Protein AF-A0A6B3EJX4-F1 (afdb_monomer)

Radius of gyration: 11.09 Å; Cα contacts (8 Å, |Δi|>4): 83; chains: 1; bounding box: 30×20×28 Å

Secondary structure (DSSP, 8-state):
-TTTTT-S-HHHHHHHHHH--SHHHHHHHHHHHHH-SSHHHHHHHHHHHHT-S---HHHHHHHHHHH-

pLDDT: mean 96.99, std 2.64, range [84.12, 98.75]

Solvent-accessible surface area (backbone atoms only — not comparable to full-atom values): 3644 Å² total; per-residue (Å²): 117,44,25,64,68,61,71,53,53,69,69,59,42,50,56,48,30,73,73,35,80,45,73,67,30,51,31,51,38,37,18,42,48,15,20,32,76,44,71,67,34,43,51,52,43,50,41,52,69,76,74,44,89,81,62,50,73,63,46,44,51,25,27,54,68,19,58,110

Sequence (68 aa):
RLAVLGATDETAIAAELDRDPSATGHEGAARCRAALPTPEAKEAAFRSLFEDDTLSNYLFTATAQGFW

Mean predicted aligned error: 2.08 Å

St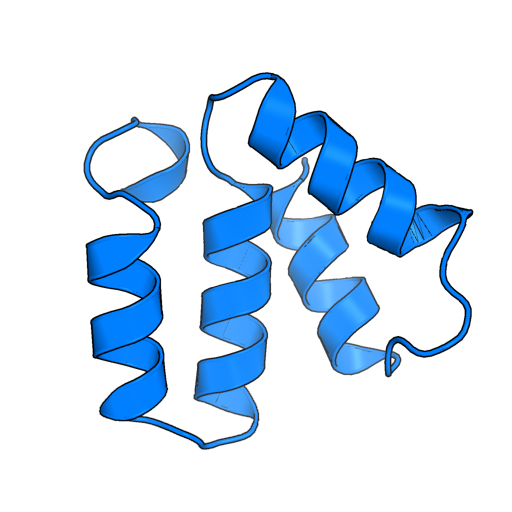ructure (mmCIF, N/CA/C/O backbone):
data_AF-A0A6B3EJX4-F1
#
_entry.id   AF-A0A6B3EJX4-F1
#
loop_
_atom_site.group_PDB
_atom_site.id
_atom_site.type_symbol
_atom_site.label_atom_id
_atom_site.label_alt_id
_atom_site.label_comp_id
_atom_site.label_asym_id
_atom_site.label_entity_id
_atom_site.label_seq_id
_atom_site.pdbx_PDB_ins_code
_atom_site.Cartn_x
_atom_site.Cartn_y
_atom_site.Cartn_z
_atom_site.occupancy
_atom_site.B_iso_or_equiv
_atom_site.auth_seq_id
_atom_site.auth_comp_id
_atom_site.auth_asym_id
_atom_site.auth_atom_id
_atom_site.pdbx_PDB_model_num
ATOM 1 N N . ARG A 1 1 ? -11.012 5.370 0.076 1.00 84.12 1 ARG A N 1
ATOM 2 C CA . ARG A 1 1 ? -10.279 5.279 1.365 1.00 84.12 1 ARG A CA 1
ATOM 3 C C . ARG A 1 1 ? -10.551 3.920 2.028 1.00 84.12 1 ARG A C 1
ATOM 5 O O . ARG A 1 1 ? -11.010 3.900 3.154 1.00 84.12 1 ARG A O 1
ATOM 12 N N . LEU A 1 2 ? -10.319 2.789 1.350 1.00 96.06 2 LEU A N 1
ATOM 13 C CA . LEU A 1 2 ? -10.613 1.475 1.952 1.00 96.06 2 LEU A CA 1
ATOM 14 C C . LEU A 1 2 ? -9.545 1.082 2.982 1.00 96.06 2 LEU A C 1
ATOM 16 O O . LEU A 1 2 ? -9.893 0.836 4.129 1.00 96.06 2 LEU A O 1
ATOM 20 N N . ALA A 1 3 ? -8.260 1.147 2.610 1.00 95.69 3 ALA A N 1
ATOM 21 C CA . ALA A 1 3 ? -7.133 0.834 3.501 1.00 95.69 3 ALA A CA 1
ATOM 22 C C . ALA A 1 3 ? -7.146 1.673 4.781 1.00 95.69 3 ALA A C 1
ATOM 24 O O . ALA A 1 3 ? -7.243 1.114 5.861 1.00 95.69 3 ALA A O 1
ATOM 25 N N . VAL A 1 4 ? -7.199 3.003 4.661 1.00 95.12 4 VAL A N 1
ATOM 26 C CA . VAL A 1 4 ? -7.247 3.920 5.819 1.00 95.12 4 VAL A CA 1
ATOM 27 C C . VAL A 1 4 ? -8.399 3.614 6.784 1.00 95.12 4 VAL A C 1
ATOM 29 O O . VAL A 1 4 ? -8.267 3.820 7.984 1.00 95.12 4 VAL A O 1
ATOM 32 N N . LEU A 1 5 ? -9.540 3.148 6.270 1.00 96.44 5 LEU A N 1
ATOM 33 C CA . LEU A 1 5 ? -10.719 2.828 7.080 1.00 96.44 5 LEU A CA 1
ATOM 34 C C . LEU A 1 5 ? -10.724 1.375 7.587 1.00 96.44 5 LEU A C 1
ATOM 36 O O . LEU A 1 5 ? -11.711 0.960 8.185 1.00 96.44 5 LEU A O 1
ATOM 40 N N . GLY A 1 6 ? -9.671 0.593 7.324 1.00 94.38 6 GLY A N 1
ATOM 41 C CA . GLY A 1 6 ? -9.613 -0.830 7.669 1.00 94.38 6 GLY A CA 1
ATOM 42 C C . GLY A 1 6 ? -10.611 -1.696 6.891 1.00 94.38 6 GLY A C 1
ATOM 43 O O . GLY A 1 6 ? -10.943 -2.791 7.325 1.00 94.38 6 GLY A O 1
ATOM 44 N N . ALA A 1 7 ? -11.113 -1.209 5.753 1.00 96.62 7 ALA A N 1
ATOM 45 C CA . ALA A 1 7 ? -12.106 -1.890 4.917 1.00 96.62 7 ALA A CA 1
ATOM 46 C C . ALA A 1 7 ? -11.474 -2.751 3.800 1.00 96.62 7 ALA A C 1
ATOM 48 O O . ALA A 1 7 ? -12.151 -3.125 2.847 1.00 96.62 7 ALA A O 1
ATOM 49 N N . THR A 1 8 ? -10.166 -3.004 3.881 1.00 97.31 8 THR A N 1
ATOM 50 C CA . THR A 1 8 ? -9.390 -3.921 3.030 1.00 97.31 8 THR A CA 1
ATOM 51 C C . THR A 1 8 ? -8.163 -4.385 3.816 1.00 97.31 8 THR A C 1
ATOM 53 O O . THR A 1 8 ? -7.805 -3.760 4.817 1.00 97.31 8 THR A O 1
ATOM 56 N N . ASP A 1 9 ? -7.501 -5.437 3.348 1.00 97.38 9 ASP A N 1
ATOM 57 C CA . ASP A 1 9 ? -6.330 -6.036 3.986 1.00 97.38 9 ASP A CA 1
ATOM 58 C C . ASP A 1 9 ? -5.209 -6.334 2.975 1.00 97.38 9 ASP A C 1
ATOM 60 O O . ASP A 1 9 ? -5.332 -6.049 1.779 1.00 97.38 9 ASP A O 1
ATOM 64 N N . GLU A 1 10 ? -4.100 -6.894 3.466 1.00 97.50 10 GLU A N 1
ATOM 65 C CA . GLU A 1 10 ? -2.959 -7.287 2.631 1.00 97.50 10 GLU A CA 1
ATOM 66 C C . GLU A 1 10 ? -3.348 -8.323 1.571 1.00 97.50 10 GLU A C 1
ATOM 68 O O . GLU A 1 10 ? -2.859 -8.255 0.448 1.00 97.50 10 GLU A O 1
ATOM 73 N N . THR A 1 11 ? -4.249 -9.260 1.882 1.00 98.25 11 THR A N 1
ATOM 74 C CA . THR A 1 11 ? -4.666 -10.300 0.932 1.00 98.25 11 THR A CA 1
ATOM 75 C C . THR A 1 11 ? -5.387 -9.699 -0.269 1.00 98.25 11 THR A C 1
ATOM 77 O O . THR A 1 11 ? -5.082 -10.052 -1.408 1.00 98.25 11 THR A O 1
ATOM 80 N N . ALA A 1 12 ? -6.299 -8.754 -0.042 1.00 98.31 12 ALA A N 1
ATOM 81 C CA . ALA A 1 12 ? -6.981 -8.041 -1.114 1.00 98.31 12 ALA A CA 1
ATOM 82 C C . ALA A 1 12 ? -6.019 -7.163 -1.933 1.00 98.31 12 ALA A C 1
ATOM 84 O O . ALA A 1 12 ? -6.132 -7.113 -3.157 1.00 98.31 12 ALA A O 1
ATOM 85 N N . ILE A 1 13 ? -5.049 -6.510 -1.280 1.00 98.50 13 ILE A N 1
ATOM 86 C CA . ILE A 1 13 ? -4.027 -5.701 -1.964 1.00 98.50 13 ILE A CA 1
ATOM 87 C C . ILE A 1 13 ? -3.127 -6.580 -2.842 1.00 98.50 13 ILE A C 1
ATOM 89 O O . ILE A 1 13 ? -2.867 -6.230 -3.992 1.00 98.50 13 ILE A O 1
ATOM 93 N N . ALA A 1 14 ? -2.679 -7.727 -2.329 1.00 98.69 14 ALA A N 1
ATOM 94 C CA . ALA A 1 14 ? -1.871 -8.679 -3.081 1.00 98.69 14 ALA A CA 1
ATOM 95 C C . ALA A 1 14 ? -2.641 -9.246 -4.282 1.00 98.69 14 ALA A C 1
ATOM 97 O O . ALA A 1 14 ? -2.117 -9.254 -5.389 1.00 98.69 14 ALA A O 1
ATOM 98 N N . ALA A 1 15 ? -3.912 -9.618 -4.098 1.00 98.62 15 ALA A N 1
ATOM 99 C CA . ALA A 1 15 ? -4.751 -10.111 -5.187 1.00 98.62 15 ALA A CA 1
ATOM 100 C C . ALA A 1 15 ? -4.987 -9.061 -6.291 1.00 98.62 15 ALA A C 1
ATOM 102 O O . ALA A 1 15 ? -5.132 -9.421 -7.459 1.00 98.62 15 ALA A O 1
ATOM 103 N N . GLU A 1 16 ? -5.048 -7.771 -5.941 1.00 98.50 16 GLU A N 1
ATOM 104 C CA . GLU A 1 16 ? -5.107 -6.693 -6.934 1.00 98.50 16 GLU A CA 1
ATOM 105 C C . GLU A 1 16 ? -3.780 -6.529 -7.672 1.00 98.50 16 G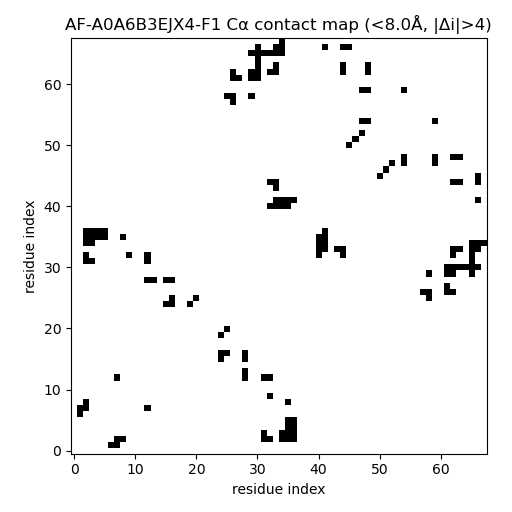LU A C 1
ATOM 107 O O . GLU A 1 16 ? -3.776 -6.420 -8.893 1.00 98.50 16 GLU A O 1
ATOM 112 N N . LEU A 1 17 ? -2.657 -6.571 -6.955 1.00 98.75 17 LEU A N 1
ATOM 113 C CA . LEU A 1 17 ? -1.333 -6.485 -7.566 1.00 98.75 17 LEU A CA 1
ATOM 114 C C . LEU A 1 17 ? -1.050 -7.663 -8.510 1.00 98.75 17 LEU A C 1
ATOM 116 O O . LEU A 1 17 ? -0.468 -7.475 -9.572 1.00 98.75 17 LEU A O 1
ATOM 120 N N . ASP A 1 18 ? -1.495 -8.868 -8.159 1.00 98.69 18 ASP A N 1
ATOM 121 C CA . ASP A 1 18 ? -1.382 -10.038 -9.034 1.00 98.69 18 ASP A CA 1
ATOM 122 C C . ASP A 1 18 ? -2.225 -9.875 -10.309 1.00 98.69 18 ASP A C 1
ATOM 124 O O . ASP A 1 18 ? -1.847 -10.353 -11.382 1.00 98.69 18 ASP A O 1
ATOM 128 N N . ARG A 1 19 ? -3.372 -9.189 -10.209 1.00 98.62 19 ARG A N 1
ATOM 129 C CA . ARG A 1 19 ? -4.233 -8.880 -11.358 1.00 98.62 19 ARG A CA 1
ATOM 130 C C . ARG A 1 19 ? -3.636 -7.787 -12.245 1.00 98.62 19 ARG A C 1
ATOM 132 O O . ARG A 1 19 ? -3.773 -7.873 -13.465 1.00 98.62 19 ARG A O 1
ATOM 139 N N . ASP A 1 20 ? -2.998 -6.786 -11.648 1.00 98.56 20 ASP A N 1
ATOM 140 C CA . ASP A 1 20 ? -2.315 -5.688 -12.333 1.00 98.56 20 ASP A CA 1
ATOM 141 C C . ASP A 1 20 ? -0.855 -5.550 -11.855 1.00 98.56 20 ASP A C 1
ATOM 143 O O . ASP A 1 20 ? -0.559 -4.737 -10.975 1.00 98.56 20 ASP A O 1
ATOM 147 N N . PRO A 1 21 ? 0.089 -6.291 -12.467 1.00 98.38 21 PRO A N 1
ATOM 148 C CA . PRO A 1 21 ? 1.512 -6.206 -12.141 1.00 98.38 21 PRO A CA 1
ATOM 149 C C . PRO A 1 21 ? 2.212 -5.018 -12.831 1.00 98.38 21 PRO A C 1
ATOM 151 O O . PRO A 1 21 ? 3.432 -5.017 -13.003 1.00 98.38 21 PRO A O 1
ATOM 154 N N . SER A 1 22 ? 1.466 -4.015 -13.306 1.00 98.56 22 SER A N 1
ATOM 155 C CA . SER A 1 22 ? 2.054 -2.814 -13.902 1.00 98.56 22 SER A CA 1
ATOM 156 C C . SER A 1 22 ? 2.727 -1.927 -12.850 1.00 98.56 22 SER A C 1
ATOM 158 O O . SER A 1 22 ? 2.497 -2.047 -11.646 1.00 98.56 22 SER A O 1
ATOM 160 N N . ALA A 1 23 ? 3.534 -0.962 -13.303 1.00 97.94 23 ALA A N 1
ATOM 161 C CA . ALA A 1 23 ? 4.121 0.045 -12.416 1.00 97.94 23 ALA A CA 1
ATOM 162 C C . ALA A 1 23 ? 3.050 0.794 -11.598 1.00 97.94 23 ALA A C 1
ATOM 164 O O . ALA A 1 23 ? 3.227 1.018 -10.403 1.00 97.94 23 ALA A O 1
ATOM 165 N N . THR A 1 24 ? 1.908 1.112 -12.217 1.00 98.00 24 THR A N 1
ATOM 166 C CA . THR A 1 24 ? 0.777 1.749 -11.533 1.00 98.00 24 THR A CA 1
ATOM 167 C C . THR A 1 24 ? 0.159 0.828 -10.481 1.00 98.00 24 THR A C 1
ATOM 169 O O . THR A 1 24 ? -0.146 1.296 -9.383 1.00 98.00 24 THR A O 1
ATOM 172 N N . GLY A 1 25 ? 0.039 -0.472 -10.767 1.00 98.50 25 GLY A N 1
ATOM 173 C CA . GLY A 1 25 ? -0.390 -1.476 -9.792 1.00 98.50 25 GLY A CA 1
ATOM 174 C C . GLY A 1 25 ? 0.549 -1.560 -8.585 1.00 98.50 25 GLY A C 1
ATOM 175 O O . GLY A 1 25 ? 0.099 -1.502 -7.439 1.00 98.50 25 GLY A O 1
ATOM 176 N N . HIS A 1 26 ? 1.865 -1.575 -8.818 1.00 98.56 26 HIS A N 1
ATOM 177 C CA . HIS A 1 26 ? 2.872 -1.549 -7.752 1.00 98.56 26 HIS A CA 1
ATOM 178 C C . HIS A 1 26 ? 2.800 -0.279 -6.886 1.00 98.56 26 HIS A C 1
ATOM 180 O O . HIS A 1 26 ? 2.833 -0.375 -5.656 1.00 98.56 26 HIS A O 1
ATOM 186 N N . GLU A 1 27 ? 2.661 0.905 -7.490 1.00 98.62 27 GLU A N 1
ATOM 187 C CA . GLU A 1 27 ? 2.481 2.164 -6.752 1.00 98.62 27 GLU A CA 1
ATOM 188 C C . GLU A 1 27 ? 1.176 2.177 -5.941 1.00 98.62 27 GLU A C 1
ATOM 190 O O . GLU A 1 27 ? 1.153 2.618 -4.787 1.00 98.62 27 GLU A O 1
ATOM 195 N N . GLY A 1 28 ? 0.081 1.678 -6.521 1.00 98.31 28 GLY A N 1
ATOM 196 C CA . GLY A 1 28 ? -1.203 1.538 -5.839 1.00 98.31 28 GLY A CA 1
ATOM 197 C C . GLY A 1 28 ? -1.100 0.624 -4.620 1.00 98.31 28 GLY A C 1
ATOM 198 O O . GLY A 1 28 ? -1.515 1.009 -3.524 1.00 98.31 28 GLY A O 1
ATOM 199 N N . ALA A 1 29 ? -0.472 -0.542 -4.783 1.00 98.62 29 ALA A N 1
ATOM 200 C CA . ALA A 1 29 ? -0.242 -1.490 -3.702 1.00 98.62 29 ALA A CA 1
ATOM 201 C C . ALA A 1 29 ? 0.631 -0.888 -2.591 1.00 98.62 29 ALA A C 1
ATOM 203 O O . ALA A 1 29 ? 0.262 -0.971 -1.421 1.00 98.62 29 ALA A O 1
ATOM 204 N N . ALA A 1 30 ? 1.736 -0.217 -2.936 1.00 98.44 30 ALA A N 1
ATOM 205 C CA . ALA A 1 30 ? 2.598 0.461 -1.964 1.00 98.44 30 ALA A CA 1
ATOM 206 C C . ALA A 1 30 ? 1.822 1.498 -1.134 1.00 98.44 30 ALA A C 1
ATOM 208 O O . ALA A 1 30 ? 1.888 1.501 0.098 1.00 98.44 30 ALA A O 1
ATOM 209 N N . ARG A 1 31 ? 1.006 2.325 -1.798 1.00 98.50 31 ARG A N 1
ATOM 210 C CA . ARG A 1 31 ? 0.163 3.324 -1.131 1.00 98.50 31 ARG A CA 1
ATOM 211 C C . ARG A 1 31 ? -0.876 2.681 -0.216 1.00 98.50 31 ARG A C 1
ATOM 213 O O . ARG A 1 31 ? -1.068 3.137 0.907 1.00 98.50 31 ARG A O 1
ATOM 220 N N . CYS A 1 32 ? -1.549 1.629 -0.676 1.00 98.56 32 CYS A N 1
ATOM 221 C CA . CYS A 1 32 ? -2.544 0.913 0.117 1.00 98.56 32 CYS A CA 1
ATOM 222 C C . CYS A 1 32 ? -1.928 0.241 1.347 1.00 98.56 32 CYS A C 1
ATOM 224 O O . CYS A 1 32 ? -2.492 0.381 2.430 1.00 98.56 32 CYS A O 1
ATOM 226 N N . ARG A 1 33 ? -0.769 -0.414 1.206 1.00 98.56 33 ARG A N 1
ATOM 227 C CA . ARG A 1 33 ? -0.039 -1.037 2.322 1.00 98.56 33 ARG A CA 1
ATOM 228 C C . ARG A 1 33 ? 0.346 -0.017 3.381 1.00 98.56 33 ARG A C 1
ATOM 230 O O . 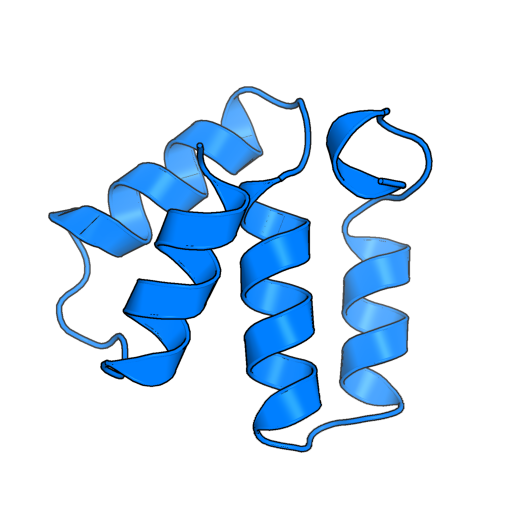ARG A 1 33 ? 0.021 -0.203 4.548 1.00 98.56 33 ARG A O 1
ATOM 237 N N . ALA A 1 34 ? 0.941 1.104 2.971 1.00 98.38 34 ALA A N 1
ATOM 238 C CA . ALA A 1 34 ? 1.313 2.179 3.890 1.00 98.38 34 ALA A CA 1
ATOM 239 C C . ALA A 1 34 ? 0.099 2.844 4.573 1.00 98.38 34 ALA A C 1
ATOM 241 O O . ALA A 1 34 ? 0.220 3.400 5.668 1.00 98.38 34 ALA A O 1
ATOM 242 N N . ALA A 1 35 ? -1.077 2.763 3.946 1.00 98.44 35 ALA A N 1
ATOM 243 C CA . ALA A 1 35 ? -2.330 3.310 4.452 1.00 98.44 35 ALA A CA 1
ATOM 244 C C . ALA A 1 35 ? -3.108 2.370 5.387 1.00 98.44 35 ALA A C 1
ATOM 246 O O . ALA A 1 35 ? -4.092 2.822 5.977 1.00 98.44 35 ALA A O 1
ATOM 247 N N . LEU A 1 36 ? -2.715 1.098 5.532 1.00 98.31 36 LEU A N 1
ATOM 248 C CA . LEU A 1 36 ? -3.366 0.185 6.475 1.00 98.31 36 LEU A CA 1
ATOM 249 C C . LEU A 1 36 ? -3.247 0.727 7.918 1.00 98.31 36 LEU A C 1
ATOM 251 O O . LEU A 1 36 ? -2.208 1.283 8.285 1.00 98.31 36 LEU A O 1
ATOM 255 N N . PRO A 1 37 ? -4.291 0.590 8.759 1.00 96.94 37 PRO A N 1
ATOM 256 C CA . PRO A 1 37 ? -4.360 1.235 10.067 1.00 96.94 37 PRO A CA 1
ATOM 257 C C . PRO A 1 37 ? -3.760 0.355 11.174 1.00 96.94 37 PRO A C 1
ATOM 259 O O . PRO A 1 37 ? -4.161 0.465 12.331 1.00 96.94 37 PRO A O 1
ATOM 262 N N . THR A 1 38 ? -2.845 -0.554 10.827 1.00 96.50 38 THR A N 1
ATOM 263 C CA . THR A 1 38 ? -2.180 -1.434 11.792 1.00 96.50 38 THR A CA 1
ATOM 264 C C . THR A 1 38 ? -0.801 -0.877 12.158 1.00 96.50 38 THR A C 1
ATOM 266 O O . THR A 1 38 ? -0.122 -0.317 11.289 1.00 96.50 38 THR A O 1
ATOM 269 N N . PRO A 1 39 ? -0.358 -1.012 13.422 1.00 97.38 39 PRO A N 1
ATOM 270 C CA . PRO A 1 39 ? 0.989 -0.614 13.827 1.00 97.38 39 PRO A CA 1
ATOM 271 C C . PRO A 1 39 ? 2.079 -1.251 12.961 1.00 97.38 39 PRO A C 1
ATOM 273 O O . PRO A 1 39 ? 3.016 -0.569 12.558 1.00 97.38 39 PRO A O 1
ATOM 276 N N . GLU A 1 40 ? 1.910 -2.521 12.597 1.00 97.56 40 GLU A N 1
ATOM 277 C CA . GLU A 1 40 ? 2.871 -3.289 11.804 1.00 97.56 40 GLU A CA 1
ATOM 278 C C . GLU A 1 40 ? 3.005 -2.725 10.384 1.00 97.56 40 GLU A C 1
ATOM 280 O O . GLU A 1 40 ? 4.109 -2.639 9.849 1.00 97.56 40 GLU A O 1
ATOM 285 N N . ALA A 1 41 ? 1.899 -2.285 9.773 1.00 97.44 41 ALA A N 1
ATOM 286 C CA . ALA A 1 41 ? 1.938 -1.656 8.455 1.00 97.44 41 ALA A CA 1
ATOM 287 C C . ALA A 1 41 ? 2.620 -0.283 8.499 1.00 97.44 41 ALA A C 1
ATOM 289 O O . ALA A 1 41 ? 3.350 0.079 7.574 1.00 97.44 41 ALA A O 1
ATOM 290 N N . LYS A 1 42 ? 2.418 0.475 9.585 1.00 97.19 42 LYS A N 1
ATOM 291 C CA . LYS A 1 42 ? 3.098 1.758 9.791 1.00 97.19 42 LYS A CA 1
ATOM 292 C C . LYS A 1 42 ? 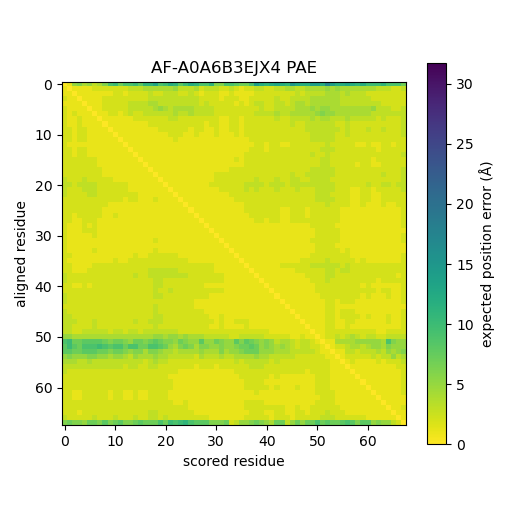4.590 1.568 10.034 1.00 97.19 42 LYS A C 1
ATOM 294 O O . LYS A 1 42 ? 5.384 2.285 9.432 1.00 97.19 42 LYS A O 1
ATOM 299 N N . GLU A 1 43 ? 4.978 0.585 10.837 1.00 98.19 43 GLU A N 1
ATOM 300 C CA . GLU A 1 43 ? 6.383 0.234 11.029 1.00 98.19 43 GLU A CA 1
ATOM 301 C C . GLU A 1 43 ? 7.032 -0.184 9.705 1.00 98.19 43 GLU A C 1
ATOM 303 O O . GLU A 1 43 ? 8.062 0.373 9.332 1.00 98.19 43 GLU A O 1
ATOM 308 N N . ALA A 1 44 ? 6.404 -1.086 8.946 1.00 97.75 44 ALA A N 1
ATOM 309 C CA . ALA A 1 44 ? 6.926 -1.531 7.656 1.00 97.75 44 ALA A CA 1
ATOM 310 C C . ALA A 1 44 ? 7.116 -0.363 6.675 1.00 97.75 44 ALA A C 1
ATOM 312 O O . ALA A 1 44 ? 8.190 -0.214 6.098 1.00 97.75 44 ALA A O 1
ATOM 313 N N . ALA A 1 45 ? 6.112 0.508 6.533 1.00 97.94 45 ALA A N 1
ATOM 314 C CA . ALA A 1 45 ? 6.208 1.681 5.668 1.00 97.94 45 ALA A CA 1
ATOM 315 C C . ALA A 1 45 ? 7.294 2.666 6.131 1.00 97.94 45 ALA A C 1
ATOM 317 O O . ALA A 1 45 ? 8.022 3.203 5.298 1.00 97.94 45 ALA A O 1
ATOM 318 N N . PHE A 1 46 ? 7.441 2.883 7.441 1.00 98.06 46 PHE A N 1
ATOM 319 C CA . PHE A 1 46 ? 8.500 3.730 7.987 1.00 98.06 46 PHE A CA 1
ATOM 320 C C . PHE A 1 46 ? 9.888 3.163 7.669 1.00 98.06 46 PHE A C 1
ATOM 322 O O . PHE A 1 46 ? 10.743 3.880 7.151 1.00 98.06 46 PHE A O 1
ATOM 329 N N . ARG A 1 47 ? 10.096 1.863 7.902 1.00 97.75 47 ARG A N 1
ATOM 330 C CA . ARG A 1 47 ? 11.360 1.190 7.585 1.00 97.75 47 ARG A CA 1
ATOM 331 C C . ARG A 1 47 ? 11.673 1.262 6.095 1.00 97.75 47 ARG A C 1
ATOM 333 O O . ARG A 1 47 ? 12.785 1.622 5.735 1.00 97.75 47 ARG A O 1
ATOM 340 N N . SER A 1 48 ? 10.692 1.036 5.224 1.00 96.81 48 SER A N 1
ATOM 341 C CA . SER A 1 48 ? 10.895 1.180 3.779 1.00 96.81 48 SER A CA 1
ATOM 342 C C . SER A 1 48 ? 11.280 2.605 3.356 1.00 96.81 48 SE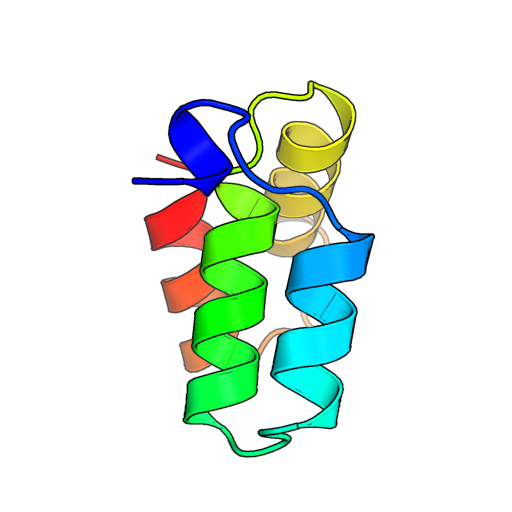R A C 1
ATOM 344 O O . SER A 1 48 ? 12.008 2.766 2.387 1.00 96.81 48 SER A O 1
ATOM 346 N N . LEU A 1 49 ? 10.819 3.648 4.056 1.00 97.31 49 LEU A N 1
ATOM 347 C CA . LEU A 1 49 ? 11.161 5.039 3.725 1.00 97.31 49 LEU A CA 1
ATOM 348 C C . LEU A 1 49 ? 12.536 5.478 4.247 1.00 97.31 49 LEU A C 1
ATOM 350 O O . LEU A 1 49 ? 13.142 6.372 3.663 1.00 97.31 49 LEU A O 1
ATOM 354 N N . PHE A 1 50 ? 13.010 4.917 5.358 1.00 96.62 50 PHE A N 1
ATOM 355 C CA . PHE A 1 50 ? 14.178 5.463 6.064 1.00 96.62 50 PHE A CA 1
ATOM 356 C C . PHE A 1 50 ? 15.321 4.470 6.281 1.00 96.62 50 PHE A C 1
ATOM 358 O O . PHE A 1 50 ? 16.437 4.896 6.571 1.00 96.62 50 PHE A O 1
ATOM 365 N N . GLU A 1 51 ? 15.064 3.172 6.144 1.00 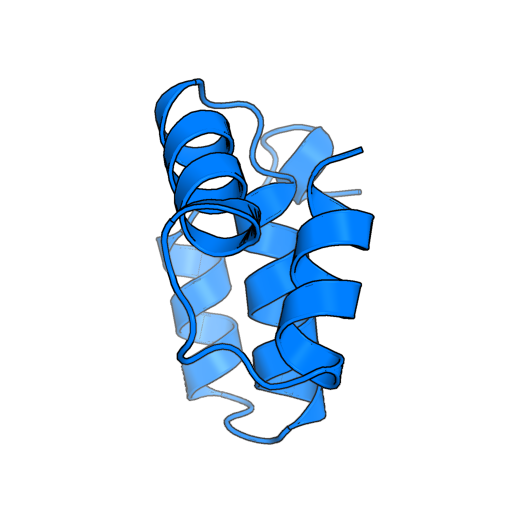96.06 51 GLU A N 1
ATOM 366 C CA . GLU A 1 51 ? 16.035 2.099 6.391 1.00 96.06 51 GLU A CA 1
ATOM 367 C C . GLU A 1 51 ? 16.334 1.255 5.143 1.00 96.06 51 GLU A C 1
ATOM 369 O O . GLU A 1 51 ? 17.258 0.444 5.177 1.00 96.06 51 GLU A O 1
ATOM 374 N N . ASP A 1 52 ? 15.581 1.438 4.055 1.00 89.62 52 ASP A N 1
ATOM 375 C CA . ASP A 1 52 ? 15.733 0.711 2.793 1.00 89.62 52 ASP A CA 1
ATOM 376 C C . ASP A 1 52 ? 16.117 1.674 1.657 1.00 89.62 52 ASP A C 1
ATOM 378 O O . ASP A 1 52 ? 15.397 2.628 1.358 1.00 89.62 52 ASP A O 1
ATOM 382 N N . ASP A 1 53 ? 17.262 1.430 1.018 1.00 89.25 53 ASP A N 1
ATOM 383 C CA . ASP A 1 53 ? 17.795 2.227 -0.092 1.00 89.25 53 ASP A CA 1
ATOM 384 C C . ASP A 1 53 ? 17.438 1.659 -1.477 1.00 89.25 53 ASP A C 1
ATOM 386 O O . ASP A 1 53 ? 17.862 2.192 -2.506 1.00 89.25 53 AS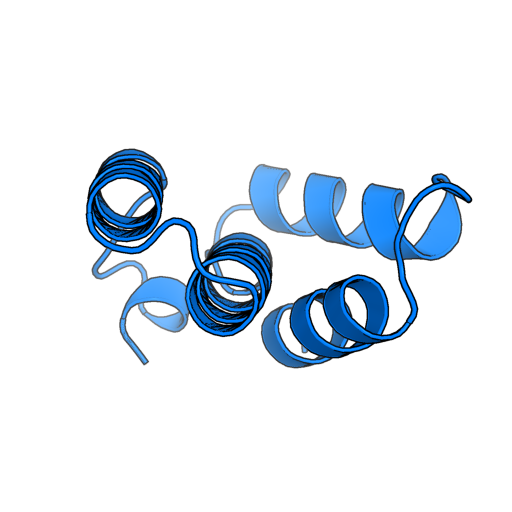P A O 1
ATOM 390 N N . THR A 1 54 ? 16.627 0.599 -1.525 1.00 92.75 54 THR A N 1
ATOM 391 C CA . THR A 1 54 ? 16.275 -0.107 -2.765 1.00 92.75 54 THR A CA 1
ATOM 392 C C . THR A 1 54 ? 14.994 0.405 -3.423 1.00 92.75 54 THR A C 1
ATOM 394 O O . THR A 1 54 ? 14.706 0.059 -4.575 1.00 92.75 54 THR A O 1
ATOM 397 N N . LEU A 1 55 ? 14.221 1.257 -2.738 1.00 94.38 55 LEU A N 1
ATOM 398 C CA . LEU A 1 55 ? 13.007 1.836 -3.303 1.00 94.38 55 LEU A CA 1
ATOM 399 C C . LEU A 1 55 ? 13.317 2.761 -4.483 1.00 94.38 55 LEU A C 1
ATOM 401 O O . LEU A 1 55 ? 14.114 3.694 -4.401 1.00 94.38 55 LEU A O 1
ATOM 405 N N . SER A 1 56 ? 12.577 2.579 -5.576 1.00 96.19 56 SER A N 1
ATOM 406 C CA . SER A 1 56 ? 12.535 3.585 -6.635 1.00 96.19 56 SER A CA 1
ATOM 407 C C . SER A 1 56 ? 11.848 4.862 -6.137 1.00 96.19 56 SER A C 1
ATOM 409 O O . SE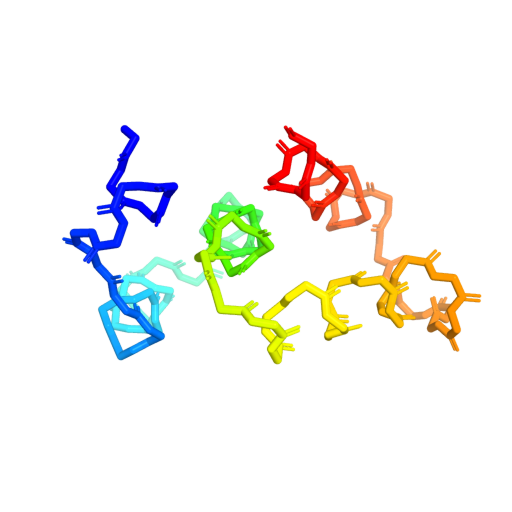R A 1 56 ? 10.976 4.817 -5.268 1.00 96.19 56 SER A O 1
ATOM 411 N N . ASN A 1 57 ? 12.155 6.008 -6.753 1.00 96.62 57 ASN A N 1
ATOM 412 C CA . ASN A 1 57 ? 11.515 7.288 -6.411 1.00 96.62 57 ASN A CA 1
ATOM 413 C C . ASN A 1 57 ? 9.976 7.237 -6.494 1.00 96.62 57 ASN A C 1
ATOM 415 O O . ASN A 1 57 ? 9.290 7.893 -5.707 1.00 96.62 57 ASN A O 1
ATOM 419 N N . TYR A 1 58 ? 9.431 6.446 -7.424 1.00 97.62 58 TYR A N 1
ATOM 420 C CA . TYR A 1 58 ? 7.989 6.244 -7.570 1.00 97.62 58 TYR A CA 1
ATOM 421 C C . TYR A 1 58 ? 7.404 5.485 -6.375 1.00 97.62 58 TYR A C 1
ATOM 423 O O . TYR A 1 58 ? 6.432 5.940 -5.772 1.00 97.62 58 TYR A O 1
ATOM 431 N N . LEU A 1 59 ? 8.035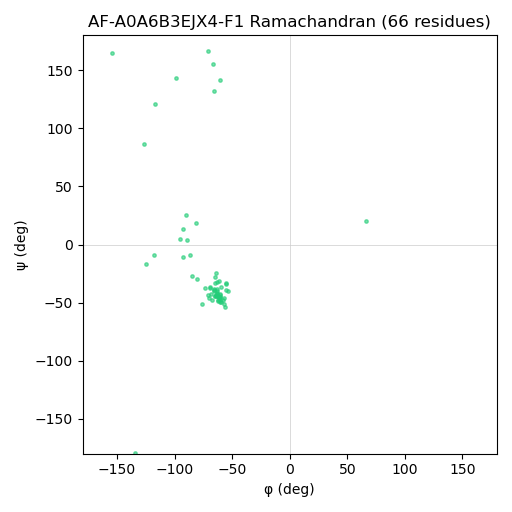 4.378 -5.971 1.00 98.12 59 LEU A N 1
ATOM 432 C CA . LEU A 1 59 ? 7.582 3.582 -4.829 1.00 98.12 59 LEU A CA 1
ATOM 433 C C . LEU A 1 59 ? 7.780 4.310 -3.499 1.00 98.12 59 LEU A C 1
ATOM 435 O O . LEU A 1 59 ? 6.899 4.244 -2.643 1.00 98.12 59 LEU A O 1
ATOM 439 N N . PHE A 1 60 ? 8.871 5.062 -3.346 1.00 97.81 60 PHE A N 1
ATOM 440 C CA . PHE A 1 60 ? 9.079 5.950 -2.203 1.00 97.81 60 PHE A CA 1
ATOM 441 C C . PHE A 1 60 ? 7.936 6.966 -2.095 1.00 97.81 60 PHE A C 1
ATOM 443 O O . PHE A 1 60 ? 7.284 7.076 -1.058 1.00 97.81 60 PHE A O 1
ATOM 450 N N . THR A 1 61 ? 7.636 7.663 -3.196 1.00 97.88 61 THR A N 1
ATOM 451 C CA . THR A 1 61 ? 6.563 8.665 -3.243 1.00 97.88 61 THR A CA 1
ATOM 452 C C . THR A 1 61 ? 5.203 8.046 -2.927 1.00 97.88 61 THR A C 1
ATOM 454 O O . THR A 1 61 ? 4.449 8.596 -2.125 1.00 97.88 61 THR A O 1
ATOM 457 N N . ALA A 1 62 ? 4.888 6.890 -3.513 1.00 98.38 62 ALA A N 1
ATOM 458 C CA . ALA A 1 62 ? 3.632 6.190 -3.273 1.00 98.38 62 ALA A CA 1
ATOM 459 C C . ALA A 1 62 ? 3.487 5.730 -1.811 1.00 98.38 62 ALA A C 1
ATOM 461 O O . ALA A 1 62 ? 2.426 5.912 -1.212 1.00 98.38 62 ALA A O 1
ATOM 462 N N . THR A 1 63 ? 4.562 5.195 -1.227 1.00 98.44 63 THR A N 1
ATOM 463 C CA . THR A 1 63 ? 4.620 4.780 0.183 1.00 98.44 63 THR A CA 1
ATOM 464 C C . THR A 1 63 ? 4.418 5.980 1.106 1.00 98.44 63 THR A C 1
ATOM 466 O O . THR A 1 63 ? 3.552 5.942 1.977 1.00 98.44 63 THR A O 1
ATOM 469 N N . ALA A 1 64 ? 5.130 7.088 0.869 1.00 97.94 64 ALA A N 1
ATOM 470 C CA . ALA A 1 64 ? 4.984 8.316 1.648 1.00 97.94 64 ALA A CA 1
ATOM 471 C C . ALA A 1 64 ? 3.557 8.887 1.568 1.00 97.94 64 ALA A C 1
ATOM 473 O O . ALA A 1 64 ? 2.992 9.272 2.587 1.00 97.94 64 ALA A O 1
ATOM 474 N N . GLN A 1 65 ? 2.940 8.889 0.382 1.00 97.88 65 GLN A N 1
ATOM 475 C CA . GLN A 1 65 ? 1.549 9.327 0.199 1.00 97.88 65 GLN A CA 1
ATOM 476 C C . GLN A 1 65 ? 0.522 8.440 0.912 1.00 97.88 65 GLN A C 1
ATOM 478 O O . GLN A 1 65 ? -0.573 8.911 1.201 1.00 97.88 65 GLN A O 1
ATOM 483 N N . GLY A 1 66 ? 0.820 7.156 1.118 1.00 97.31 66 GLY A N 1
ATOM 484 C CA . GLY A 1 66 ? -0.052 6.248 1.864 1.00 97.31 66 GLY A CA 1
ATOM 485 C C . GLY A 1 66 ? 0.170 6.301 3.376 1.00 97.31 66 GLY A C 1
ATOM 486 O O . GLY A 1 66 ? -0.745 6.004 4.141 1.00 97.31 66 GLY A O 1
ATOM 487 N N . PHE A 1 67 ? 1.379 6.658 3.811 1.00 96.88 67 PHE A N 1
ATOM 488 C CA . PHE A 1 67 ? 1.751 6.684 5.222 1.00 96.88 67 PHE A CA 1
ATOM 489 C C . PHE A 1 67 ? 1.051 7.809 5.999 1.00 96.88 67 PHE A C 1
ATOM 491 O O . PHE A 1 67 ? 0.533 7.542 7.091 1.00 96.88 67 PHE A O 1
ATOM 498 N N . TRP A 1 68 ? 1.034 9.017 5.423 1.00 88.00 68 TRP A N 1
ATOM 499 C CA . TRP A 1 68 ? 0.421 10.237 5.968 1.00 88.00 68 TRP A CA 1
ATOM 500 C C . TRP A 1 68 ? -1.079 10.331 5.660 1.00 88.00 68 TRP A C 1
ATOM 502 O O . TRP A 1 68 ? -1.832 10.776 6.557 1.00 88.00 68 TRP A O 1
#

Foldseek 3Di:
DCQLVVNDDLVVLVVQCVVPVDPVSLLQSLLSLLQHPDPVSLVVLVCCQPVDPPDDPSSNVSSVNNND

Nearest PDB structures (foldseek):
  7v9p-assembly1_A  TM=9.657E-01  e=3.631E-04  Saccharopolyspora erythraea NRRL 2338
  7v9p-assembly2_B  TM=9.612E-01  e=4.807E-04  Saccharopolyspora erythraea NRRL 2338
  7v9q-assembly1_A  TM=9.399E-01  e=1.115E-03  Saccharopolyspora erythraea NRRL 2338
  7v9o-assembly1_A  TM=9.651E-01  e=2.186E-03  Saccharopolyspora erythraea NRRL 2338
  8t41-assembly1_A  TM=9.351E-01  e=1.557E-02  Mycobacterium tuberculosis